Protein AF-A0A3D3EMI1-F1 (afdb_monomer_lite)

Sequence (62 aa):
MIFGIGLIGSITSTITSYFLKLDNKSYKEENIELIKKKLDDISNLSDHDIDEICKVLKSLNK

Secondary structure (DSSP, 8-state):
--HHHHHHHHHHHHHHHHHHHHHT--HHHHHHHHHHHHHTTGGG--HHHHHHHHHHHHHHT-

Radius of gyration: 20.18 Å; chains: 1; bounding box: 52×22×44 Å

Structure (mmCIF, N/CA/C/O backbone):
data_AF-A0A3D3EMI1-F1
#
_entry.id   AF-A0A3D3EMI1-F1
#
loop_
_atom_site.group_PDB
_atom_site.id
_atom_site.type_symbol
_atom_site.label_atom_id
_atom_site.label_alt_id
_atom_site.label_comp_id
_atom_site.label_asym_id
_atom_site.label_entity_id
_atom_site.label_seq_id
_atom_site.pdbx_PDB_ins_code
_atom_site.Cartn_x
_atom_site.Cartn_y
_atom_site.Cartn_z
_atom_site.occupancy
_atom_site.B_iso_or_equiv
_atom_site.auth_seq_id
_atom_site.auth_comp_id
_atom_site.auth_asym_id
_atom_site.auth_atom_id
_atom_site.pdbx_PDB_model_num
ATOM 1 N N . MET A 1 1 ? 34.901 -13.629 -34.239 1.00 58.03 1 MET A N 1
ATOM 2 C CA . MET A 1 1 ? 33.508 -14.060 -33.967 1.00 58.03 1 MET A CA 1
ATOM 3 C C . MET A 1 1 ? 33.129 -13.922 -32.482 1.00 58.03 1 MET A C 1
ATOM 5 O O . MET A 1 1 ? 32.340 -14.701 -31.978 1.00 58.03 1 MET A O 1
ATOM 9 N N . ILE A 1 2 ? 33.683 -12.940 -31.761 1.00 59.88 2 ILE A N 1
ATOM 10 C CA . ILE A 1 2 ? 33.498 -12.802 -30.300 1.00 59.88 2 ILE A CA 1
ATOM 11 C C . ILE A 1 2 ? 32.448 -11.718 -29.988 1.00 59.88 2 ILE A C 1
ATOM 13 O O . ILE A 1 2 ? 31.660 -11.852 -29.060 1.00 59.88 2 ILE A O 1
ATOM 17 N N . PHE A 1 3 ? 32.350 -10.693 -30.841 1.00 60.19 3 PHE A N 1
ATOM 18 C CA . PHE A 1 3 ? 31.399 -9.590 -30.683 1.00 60.19 3 PHE A CA 1
ATOM 19 C C . PHE A 1 3 ? 29.925 -10.001 -30.854 1.00 60.19 3 PHE A C 1
ATOM 21 O O . PHE A 1 3 ? 29.071 -9.450 -30.172 1.00 60.19 3 PHE A O 1
ATOM 28 N N . GLY A 1 4 ? 29.619 -10.992 -31.703 1.00 60.47 4 GLY A N 1
ATOM 29 C CA . GLY A 1 4 ? 28.238 -11.436 -31.954 1.00 60.47 4 GLY A CA 1
ATOM 30 C C . GLY A 1 4 ? 27.606 -12.204 -30.788 1.00 60.47 4 GLY A C 1
ATOM 31 O O . GLY A 1 4 ? 26.444 -11.988 -30.469 1.00 60.47 4 GLY A O 1
ATOM 32 N N . ILE A 1 5 ? 28.383 -13.047 -30.102 1.00 68.12 5 ILE A N 1
ATOM 33 C CA . ILE A 1 5 ? 27.916 -13.797 -28.923 1.00 68.12 5 ILE A CA 1
ATOM 34 C C . ILE A 1 5 ? 27.863 -12.922 -27.662 1.00 68.12 5 ILE A C 1
ATOM 36 O O . ILE A 1 5 ? 26.959 -13.085 -26.846 1.00 68.12 5 ILE A O 1
ATOM 40 N N . GLY A 1 6 ? 28.776 -11.950 -27.532 1.00 61.31 6 GLY A N 1
ATOM 41 C CA . GLY A 1 6 ? 28.765 -10.985 -26.430 1.00 61.31 6 GLY A CA 1
ATOM 42 C C . GLY A 1 6 ? 27.558 -10.048 -26.483 1.00 61.31 6 GLY A C 1
ATOM 43 O O . GLY A 1 6 ? 26.877 -9.877 -25.477 1.00 61.31 6 GLY A O 1
ATOM 44 N N . LEU A 1 7 ? 27.237 -9.506 -27.665 1.00 65.50 7 LEU A N 1
ATOM 45 C CA . LEU A 1 7 ? 26.076 -8.628 -27.853 1.00 65.50 7 LEU A CA 1
ATOM 46 C C . LEU A 1 7 ? 24.754 -9.341 -27.558 1.00 65.50 7 LEU A C 1
ATOM 48 O O . LEU A 1 7 ? 23.928 -8.795 -26.833 1.00 65.50 7 LEU A O 1
ATOM 52 N N . ILE A 1 8 ? 24.569 -10.568 -28.058 1.00 72.81 8 ILE A N 1
ATOM 53 C CA . ILE A 1 8 ? 23.351 -11.346 -27.785 1.00 72.81 8 ILE A CA 1
ATOM 54 C C . ILE A 1 8 ? 23.231 -11.643 -26.284 1.00 72.81 8 ILE A C 1
ATOM 56 O O . ILE A 1 8 ? 22.171 -11.418 -25.706 1.00 72.81 8 ILE A O 1
ATOM 60 N N . GLY A 1 9 ? 24.324 -12.045 -25.625 1.00 70.81 9 GLY A N 1
ATOM 61 C CA . GLY A 1 9 ? 24.339 -12.271 -24.177 1.00 70.81 9 GLY A CA 1
ATOM 62 C C . GLY A 1 9 ? 23.989 -11.022 -23.361 1.00 70.81 9 GLY A C 1
ATOM 63 O O . GLY A 1 9 ? 23.224 -11.112 -22.400 1.00 70.81 9 GLY A O 1
ATOM 64 N N . SER A 1 10 ? 24.482 -9.844 -23.757 1.00 77.00 10 SER A N 1
ATOM 65 C CA . SER A 1 10 ? 24.152 -8.576 -23.096 1.00 77.00 10 SER A CA 1
ATOM 66 C C . SER A 1 10 ? 22.683 -8.198 -23.267 1.00 77.00 10 SER A C 1
ATOM 68 O O . SER A 1 10 ? 22.037 -7.855 -22.282 1.00 77.00 10 SER A O 1
ATOM 70 N N . ILE A 1 11 ? 22.133 -8.316 -24.480 1.00 79.88 11 ILE A N 1
ATOM 71 C CA . ILE A 1 11 ? 20.728 -7.983 -24.759 1.00 79.88 11 ILE A CA 1
ATOM 72 C C . ILE A 1 11 ? 19.799 -8.916 -23.971 1.00 79.88 11 ILE A C 1
ATOM 74 O O . ILE A 1 11 ? 18.888 -8.444 -23.290 1.00 79.88 11 ILE A O 1
ATOM 78 N N . THR A 1 12 ? 20.063 -10.227 -23.986 1.00 81.69 12 THR A N 1
ATOM 79 C CA . THR A 1 12 ? 19.296 -11.202 -23.199 1.00 81.69 12 THR A CA 1
ATOM 80 C C . T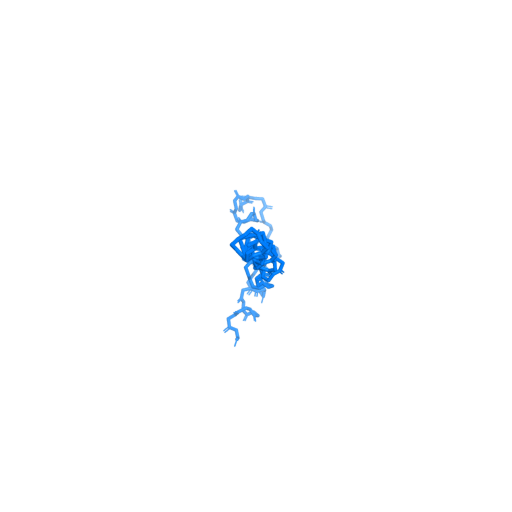HR A 1 12 ? 19.404 -10.922 -21.699 1.00 81.69 12 THR A C 1
ATOM 82 O O . THR A 1 12 ? 18.390 -10.934 -21.010 1.00 81.69 12 THR A O 1
ATOM 85 N N . SER A 1 13 ? 20.595 -10.598 -21.187 1.00 73.88 13 SER A N 1
ATOM 86 C CA . SER A 1 13 ? 20.798 -10.269 -19.768 1.00 73.88 13 SER A CA 1
ATOM 87 C C . SER A 1 13 ? 20.044 -9.003 -19.337 1.00 73.88 13 SER A C 1
ATOM 89 O O . SER A 1 13 ? 19.415 -8.982 -18.275 1.00 73.88 13 SER A O 1
ATOM 91 N N . THR A 1 14 ? 20.035 -7.961 -20.176 1.00 79.94 14 THR A N 1
ATOM 92 C CA . THR A 1 14 ? 19.278 -6.726 -19.921 1.00 79.94 14 THR A CA 1
ATOM 93 C C . THR A 1 14 ? 17.773 -6.977 -19.905 1.00 79.94 14 THR A C 1
ATOM 95 O O . THR A 1 14 ? 17.090 -6.490 -19.005 1.00 79.94 14 THR A O 1
ATOM 98 N N . ILE A 1 15 ? 17.256 -7.766 -20.850 1.00 78.62 15 ILE A N 1
ATOM 99 C CA . ILE A 1 15 ? 15.834 -8.127 -20.904 1.00 78.62 15 ILE A CA 1
ATOM 100 C C . ILE A 1 15 ? 15.452 -8.940 -19.662 1.00 78.62 15 ILE A C 1
ATOM 102 O O . ILE A 1 15 ? 14.519 -8.567 -18.954 1.00 78.62 15 ILE A O 1
ATOM 106 N N . THR A 1 16 ? 16.209 -9.989 -19.333 1.00 79.00 16 THR A N 1
ATOM 107 C CA . THR A 1 16 ? 15.966 -10.811 -18.137 1.00 79.00 16 THR A CA 1
ATOM 108 C C . THR A 1 16 ? 16.020 -9.980 -16.852 1.00 79.00 16 THR A C 1
ATOM 110 O O . THR A 1 16 ? 15.164 -10.143 -15.987 1.00 79.00 16 THR A O 1
ATOM 113 N N . SER A 1 17 ? 16.959 -9.034 -16.734 1.00 73.94 17 SER A N 1
ATOM 114 C CA . SER A 1 17 ? 17.031 -8.112 -15.586 1.00 73.94 17 SER A CA 1
ATOM 115 C C . SER A 1 17 ? 15.843 -7.153 -15.509 1.00 73.94 17 SER A C 1
ATOM 117 O O . SER A 1 17 ? 15.375 -6.846 -14.414 1.00 73.94 17 SER A O 1
ATOM 119 N N . TYR A 1 18 ? 15.335 -6.678 -16.647 1.00 76.56 18 TYR A N 1
ATOM 120 C CA . TYR A 1 18 ? 14.148 -5.826 -16.689 1.00 76.56 18 TYR A CA 1
ATOM 121 C C . TYR A 1 18 ? 12.897 -6.579 -16.218 1.00 76.56 18 TYR A C 1
ATOM 123 O O . TYR A 1 18 ? 12.149 -6.061 -15.392 1.00 76.56 18 TYR A O 1
ATOM 131 N N . PHE A 1 19 ? 12.710 -7.822 -16.672 1.00 73.12 19 PHE A N 1
ATOM 132 C CA . PHE A 1 19 ? 11.599 -8.668 -16.231 1.00 73.12 19 PHE A CA 1
ATOM 133 C C . PHE A 1 19 ? 11.716 -9.076 -14.760 1.00 73.12 19 PHE A C 1
ATOM 135 O O . PHE A 1 19 ? 10.732 -8.975 -14.036 1.00 73.12 19 PHE A O 1
ATOM 142 N N . LEU A 1 20 ? 12.913 -9.430 -14.280 1.00 67.25 20 LEU A N 1
ATOM 143 C CA . LEU A 1 20 ? 13.149 -9.660 -12.851 1.00 67.25 20 LEU A CA 1
ATOM 144 C C . LEU A 1 20 ? 12.819 -8.419 -12.022 1.00 67.25 20 LEU A C 1
ATOM 146 O O . LEU A 1 20 ? 12.233 -8.543 -10.957 1.00 67.25 20 LEU A O 1
ATOM 150 N N . LYS A 1 21 ? 13.143 -7.214 -12.498 1.00 64.25 21 LYS A N 1
ATOM 151 C CA . LYS A 1 21 ? 12.775 -5.970 -11.810 1.00 64.25 21 LYS A CA 1
ATOM 152 C C . LYS A 1 21 ? 11.259 -5.728 -11.798 1.00 64.25 21 LYS A C 1
ATOM 154 O O . LYS A 1 21 ? 10.759 -5.164 -10.832 1.00 64.25 21 LYS A O 1
ATOM 159 N N . LEU A 1 22 ? 10.548 -6.154 -12.843 1.00 61.97 22 LEU A N 1
ATOM 160 C CA . LEU A 1 22 ? 9.085 -6.110 -12.910 1.00 61.97 22 LEU A CA 1
ATOM 161 C C . LEU A 1 22 ? 8.436 -7.084 -11.915 1.00 61.97 22 LEU A C 1
ATOM 163 O O . LEU A 1 22 ? 7.445 -6.735 -11.285 1.00 61.97 22 LEU A O 1
ATOM 167 N N . ASP A 1 23 ? 9.015 -8.276 -11.765 1.00 60.44 23 ASP A N 1
ATOM 168 C CA . ASP A 1 23 ? 8.581 -9.309 -10.813 1.00 60.44 23 ASP A CA 1
ATOM 169 C C . ASP A 1 23 ? 8.948 -8.937 -9.363 1.00 60.44 23 ASP A C 1
ATOM 171 O O . ASP A 1 23 ? 8.215 -9.211 -8.422 1.00 60.44 23 ASP A O 1
ATOM 175 N N . ASN A 1 24 ? 10.041 -8.183 -9.191 1.00 57.75 24 ASN A N 1
ATOM 176 C CA . ASN A 1 24 ? 10.430 -7.524 -7.941 1.00 57.75 24 ASN A CA 1
ATOM 177 C C . ASN A 1 24 ? 9.702 -6.188 -7.723 1.00 57.75 24 ASN A C 1
ATOM 179 O O . ASN A 1 24 ? 10.210 -5.328 -6.993 1.00 57.75 24 ASN A O 1
ATOM 183 N N . LYS A 1 25 ? 8.522 -5.981 -8.325 1.0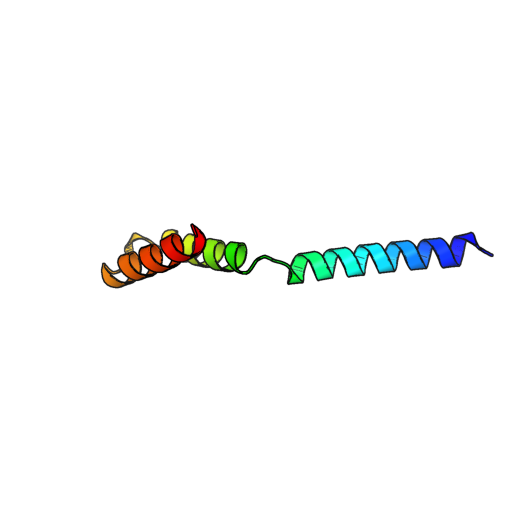0 59.88 25 LYS A N 1
ATOM 184 C CA . LYS A 1 25 ? 7.634 -4.917 -7.859 1.00 59.88 25 LYS A CA 1
ATOM 185 C C . LYS A 1 25 ? 7.356 -5.221 -6.398 1.00 59.88 25 LYS A C 1
ATOM 187 O O . LYS A 1 25 ? 6.793 -6.260 -6.063 1.00 59.88 25 LYS A O 1
ATOM 192 N N . SER A 1 26 ? 7.883 -4.373 -5.521 1.00 71.62 26 SER A N 1
ATOM 193 C CA . SER A 1 26 ? 7.877 -4.664 -4.095 1.00 71.62 26 SER A CA 1
ATOM 194 C C . SER A 1 26 ? 6.432 -4.911 -3.676 1.00 71.62 26 SER A C 1
ATOM 196 O O . SER A 1 26 ? 5.553 -4.148 -4.072 1.00 71.62 26 SER A O 1
ATOM 198 N N . TYR A 1 27 ? 6.175 -5.923 -2.846 1.00 71.44 27 TYR A N 1
ATOM 199 C CA . TYR A 1 27 ? 4.863 -6.130 -2.218 1.00 71.44 27 TYR A CA 1
ATOM 200 C C . TYR A 1 27 ? 4.269 -4.803 -1.700 1.00 71.44 27 TYR A C 1
ATOM 202 O O . TYR A 1 27 ? 3.072 -4.547 -1.801 1.00 71.44 27 TYR A O 1
ATOM 210 N N . LYS A 1 28 ? 5.131 -3.891 -1.231 1.00 76.69 28 LYS A N 1
ATOM 211 C CA . LYS A 1 28 ? 4.775 -2.524 -0.844 1.00 76.69 28 LYS A CA 1
ATOM 212 C C . LYS A 1 28 ? 4.219 -1.668 -1.993 1.00 76.69 28 LYS A C 1
ATOM 214 O O . LYS A 1 28 ? 3.228 -0.978 -1.789 1.00 76.69 28 LYS A O 1
ATOM 219 N N . GLU A 1 29 ? 4.827 -1.690 -3.176 1.00 82.44 29 GLU A N 1
ATOM 220 C CA . GLU A 1 29 ? 4.349 -0.956 -4.359 1.00 82.44 29 GLU A CA 1
ATOM 221 C C . GLU A 1 29 ? 3.008 -1.485 -4.867 1.00 82.44 29 GLU A C 1
ATOM 223 O O . GLU A 1 29 ? 2.135 -0.685 -5.196 1.00 82.44 29 GLU A O 1
ATOM 228 N N . GLU A 1 30 ? 2.814 -2.805 -4.886 1.00 83.44 30 GLU A N 1
ATOM 229 C CA . GLU A 1 30 ? 1.540 -3.411 -5.290 1.00 83.44 30 GLU A CA 1
ATOM 230 C C . GLU A 1 30 ? 0.402 -3.020 -4.336 1.00 83.44 30 GLU A C 1
ATOM 232 O O . GLU A 1 30 ? -0.654 -2.559 -4.774 1.00 83.44 30 GLU A O 1
ATOM 237 N N . ASN A 1 31 ? 0.643 -3.102 -3.023 1.00 84.19 31 ASN A N 1
ATOM 238 C CA . ASN A 1 31 ? -0.335 -2.677 -2.021 1.00 84.19 31 ASN A CA 1
ATOM 239 C C . ASN A 1 31 ? -0.631 -1.171 -2.103 1.00 84.19 31 ASN A C 1
ATOM 241 O O . ASN A 1 31 ? -1.785 -0.764 -1.981 1.00 84.19 31 ASN A O 1
ATOM 245 N N . ILE A 1 32 ? 0.380 -0.331 -2.351 1.00 88.00 32 ILE A N 1
ATOM 246 C CA . ILE A 1 32 ? 0.166 1.110 -2.544 1.00 88.00 32 ILE A CA 1
ATOM 247 C C . ILE A 1 32 ? -0.663 1.386 -3.803 1.00 88.00 32 ILE A C 1
ATOM 249 O O . ILE A 1 32 ? -1.521 2.267 -3.782 1.00 88.00 32 ILE A O 1
ATOM 253 N N . GLU A 1 33 ? -0.450 0.654 -4.894 1.00 88.88 33 GLU A N 1
ATOM 254 C CA . GLU A 1 33 ? -1.227 0.834 -6.123 1.00 88.88 33 GLU A CA 1
ATOM 255 C C . GLU A 1 33 ? -2.685 0.388 -5.966 1.00 88.88 33 GLU A C 1
ATOM 257 O O . GLU A 1 33 ? -3.592 1.067 -6.449 1.00 88.88 33 GLU A O 1
ATOM 262 N N . LEU A 1 34 ? -2.929 -0.694 -5.225 1.00 85.75 34 LEU A N 1
ATOM 263 C CA . LEU A 1 34 ? -4.280 -1.118 -4.852 1.00 85.75 34 LEU A CA 1
ATOM 264 C C . LEU A 1 34 ? -5.000 -0.063 -4.004 1.00 85.75 34 LEU A C 1
ATOM 266 O O . LEU A 1 34 ? -6.166 0.233 -4.258 1.00 85.75 34 LEU A O 1
ATOM 270 N N . ILE A 1 35 ? -4.310 0.539 -3.032 1.00 90.06 35 ILE A N 1
ATOM 271 C CA . ILE A 1 35 ? -4.879 1.610 -2.201 1.00 90.06 35 ILE A CA 1
ATOM 272 C C . ILE A 1 35 ? -5.205 2.840 -3.049 1.00 90.06 35 ILE A C 1
ATOM 274 O O . ILE A 1 35 ? -6.288 3.397 -2.902 1.00 90.06 35 ILE A O 1
ATOM 278 N N . LYS A 1 36 ? -4.320 3.236 -3.974 1.00 90.56 36 LYS A N 1
ATOM 279 C CA . LYS A 1 36 ? -4.583 4.348 -4.904 1.00 90.56 36 LYS A CA 1
ATOM 280 C C . LYS A 1 36 ? -5.861 4.119 -5.710 1.00 90.56 36 LYS A C 1
ATOM 282 O O . LYS A 1 36 ? -6.727 4.981 -5.699 1.00 90.56 36 LYS A O 1
ATOM 287 N N . LYS A 1 37 ? -6.029 2.929 -6.298 1.00 88.75 37 LYS A N 1
ATOM 288 C CA . LYS A 1 37 ? -7.248 2.580 -7.048 1.00 88.75 37 LYS A CA 1
ATOM 289 C C . LYS A 1 37 ? -8.515 2.627 -6.193 1.00 88.75 37 LYS A C 1
ATOM 291 O O . LYS A 1 37 ? -9.560 3.023 -6.687 1.00 88.75 37 LYS A O 1
ATOM 296 N N . LYS A 1 38 ? -8.438 2.224 -4.919 1.00 86.44 38 LYS A N 1
ATOM 297 C CA . LYS A 1 38 ? -9.573 2.345 -3.989 1.00 86.44 38 LYS A CA 1
ATOM 298 C C . LYS A 1 38 ? -9.892 3.804 -3.659 1.00 86.44 38 LYS A C 1
ATOM 300 O O . LYS A 1 38 ? -11.058 4.153 -3.539 1.00 86.44 38 LYS A O 1
ATOM 305 N N . LEU A 1 39 ? -8.870 4.649 -3.525 1.00 89.06 39 LEU A N 1
ATOM 306 C CA . LEU A 1 39 ? -9.035 6.082 -3.272 1.00 89.06 39 LEU A CA 1
ATOM 307 C C . LEU A 1 39 ? -9.552 6.852 -4.496 1.00 89.06 39 LEU A C 1
ATOM 309 O O . LEU A 1 39 ? -10.195 7.881 -4.316 1.00 89.06 39 LEU A O 1
ATOM 313 N N . ASP A 1 40 ? -9.330 6.360 -5.717 1.00 90.69 40 ASP A N 1
ATOM 314 C CA . ASP A 1 40 ? -9.932 6.946 -6.924 1.00 90.69 40 ASP A CA 1
ATOM 315 C C . ASP A 1 40 ? -11.474 6.878 -6.893 1.00 90.69 40 ASP A C 1
ATOM 317 O O . ASP A 1 40 ? -12.135 7.717 -7.501 1.00 90.69 40 ASP A O 1
ATOM 321 N N . ASP A 1 41 ? -12.046 5.931 -6.137 1.00 90.50 41 ASP A N 1
ATOM 322 C CA . ASP A 1 41 ? -13.489 5.793 -5.897 1.00 90.50 41 ASP A CA 1
ATOM 323 C C . ASP A 1 41 ? -13.868 6.054 -4.424 1.00 90.50 41 ASP A C 1
ATOM 325 O O . ASP A 1 41 ? -14.711 5.378 -3.830 1.00 90.50 41 ASP A O 1
ATOM 329 N N . ILE A 1 42 ? -13.222 7.049 -3.801 1.00 87.44 42 ILE A N 1
ATOM 330 C CA . ILE A 1 42 ? -13.386 7.363 -2.369 1.00 87.44 42 ILE A CA 1
ATOM 331 C C . ILE A 1 42 ? -14.840 7.630 -1.956 1.00 87.44 42 ILE A C 1
ATOM 333 O O . ILE A 1 42 ? -15.213 7.355 -0.820 1.00 87.44 42 ILE A O 1
ATOM 337 N N . SER A 1 43 ? -15.673 8.134 -2.870 1.00 88.50 43 SER A N 1
ATOM 338 C CA . SER A 1 43 ? -17.095 8.406 -2.630 1.00 88.50 43 SER A CA 1
ATOM 339 C C . SER A 1 43 ? -17.929 7.158 -2.343 1.00 88.50 43 SER A C 1
ATOM 341 O O . SER A 1 43 ? -18.998 7.284 -1.751 1.00 88.50 43 SER A O 1
ATOM 343 N N . ASN A 1 44 ? -17.455 5.980 -2.755 1.00 91.25 44 ASN A N 1
ATOM 344 C CA . ASN A 1 44 ? -18.131 4.700 -2.548 1.00 91.25 44 ASN A CA 1
ATOM 345 C C . ASN A 1 44 ? -17.490 3.857 -1.434 1.00 91.25 44 ASN A C 1
ATOM 347 O O . ASN A 1 44 ? -17.931 2.732 -1.195 1.00 91.25 44 ASN A O 1
ATOM 351 N N . LEU A 1 45 ? -16.461 4.370 -0.750 1.00 92.38 45 LEU A N 1
ATOM 352 C CA . LEU A 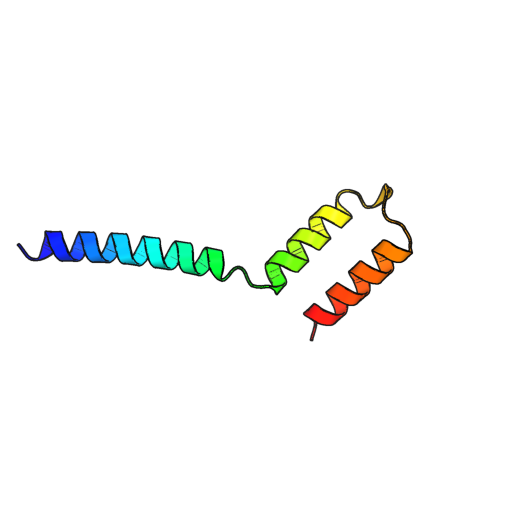1 45 ? -15.838 3.658 0.363 1.00 92.38 45 LEU A CA 1
ATOM 353 C C . LEU A 1 45 ? -16.708 3.751 1.615 1.00 92.38 45 LEU A C 1
ATOM 355 O O . LEU A 1 45 ? -17.129 4.834 2.022 1.00 92.38 45 LEU A O 1
ATOM 359 N N . SER A 1 46 ? -16.933 2.606 2.254 1.00 92.81 46 SER A N 1
ATOM 360 C CA . SER A 1 46 ? -17.524 2.571 3.588 1.00 92.81 46 SER A CA 1
ATOM 361 C C . SER A 1 46 ? -16.485 2.912 4.659 1.00 92.81 46 SER A C 1
ATOM 363 O O . SER A 1 46 ? -15.279 2.771 4.441 1.00 92.81 46 SER A O 1
ATOM 365 N N . ASP A 1 47 ? -16.944 3.273 5.858 1.00 92.19 47 ASP A N 1
ATOM 366 C CA . ASP A 1 47 ? -16.061 3.481 7.016 1.00 92.19 47 ASP A CA 1
ATOM 367 C C . ASP A 1 47 ? -15.172 2.253 7.287 1.00 92.19 47 ASP A C 1
ATOM 369 O O . ASP A 1 47 ? -13.985 2.380 7.583 1.00 92.19 47 ASP A O 1
ATOM 373 N N . HIS A 1 48 ? -15.717 1.047 7.088 1.00 91.62 48 HIS A N 1
ATOM 374 C CA . HIS A 1 48 ? -14.964 -0.200 7.201 1.00 91.62 48 HIS A CA 1
ATOM 375 C C . HIS A 1 48 ? -13.835 -0.300 6.160 1.00 91.62 48 HIS A C 1
ATOM 377 O O . HIS A 1 48 ? -12.728 -0.733 6.482 1.00 91.62 48 HIS A O 1
ATOM 383 N N . ASP A 1 49 ? -14.077 0.118 4.915 1.00 88.88 49 ASP A N 1
ATOM 384 C CA . ASP A 1 49 ? -13.046 0.103 3.872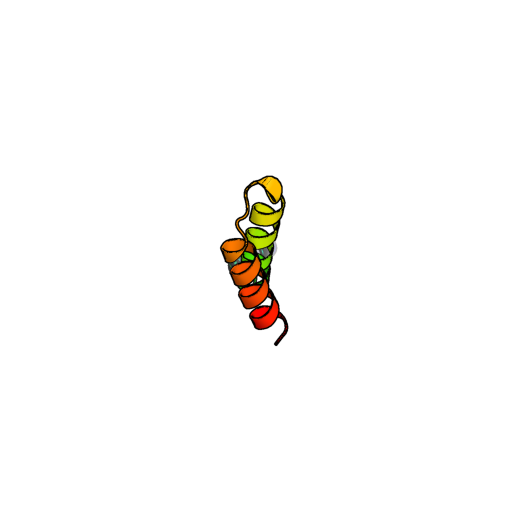 1.00 88.88 49 ASP A CA 1
ATOM 385 C C . ASP A 1 49 ? -11.919 1.095 4.177 1.00 88.88 49 ASP A C 1
ATOM 387 O O . ASP A 1 49 ? -10.743 0.795 3.946 1.00 88.88 49 ASP A O 1
ATOM 391 N N . ILE A 1 50 ? -12.268 2.257 4.732 1.00 92.50 50 ILE A N 1
ATOM 392 C CA . ILE A 1 50 ? -11.314 3.279 5.176 1.0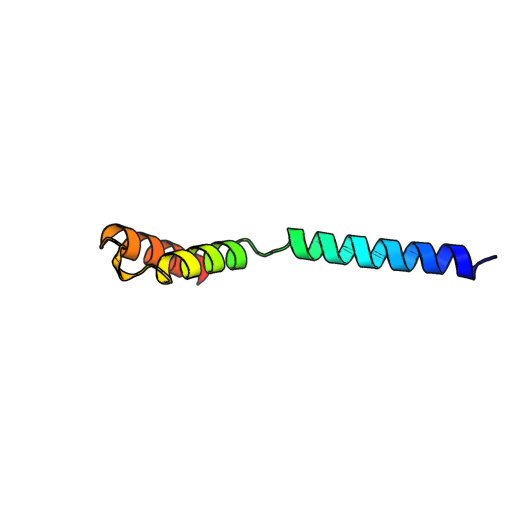0 92.50 50 ILE A CA 1
ATOM 393 C C . ILE A 1 50 ? -10.443 2.738 6.320 1.00 92.50 50 ILE A C 1
ATOM 395 O O . ILE A 1 50 ? -9.216 2.910 6.300 1.00 92.50 50 ILE A O 1
ATOM 399 N N . ASP A 1 51 ? -11.042 2.034 7.281 1.00 94.12 51 ASP A N 1
ATOM 400 C CA . ASP A 1 51 ? -10.327 1.404 8.393 1.00 94.12 51 ASP A CA 1
ATOM 401 C C . ASP A 1 51 ? -9.344 0.328 7.916 1.00 94.12 51 ASP A C 1
ATOM 403 O O . ASP A 1 51 ? -8.192 0.281 8.367 1.00 94.12 51 ASP A O 1
ATOM 407 N N . GLU A 1 52 ? -9.759 -0.517 6.972 1.00 91.31 52 GLU A N 1
ATOM 408 C CA . GLU A 1 52 ? -8.898 -1.539 6.373 1.00 91.31 52 GLU A CA 1
ATOM 409 C C . GLU A 1 52 ? -7.725 -0.915 5.602 1.00 91.31 52 GLU A C 1
ATOM 411 O O . GLU A 1 52 ? -6.574 -1.324 5.788 1.00 91.31 52 GLU A O 1
ATOM 416 N N . ILE A 1 53 ? -7.967 0.140 4.817 1.00 91.56 53 ILE A N 1
ATOM 417 C CA . ILE A 1 53 ? -6.896 0.897 4.146 1.00 91.56 53 ILE A CA 1
ATOM 418 C C . ILE A 1 53 ? -5.903 1.448 5.179 1.00 91.56 53 ILE A C 1
ATOM 420 O O . ILE A 1 53 ? -4.688 1.306 5.012 1.00 91.56 53 ILE A O 1
ATOM 424 N N . CYS A 1 54 ? -6.391 2.015 6.285 1.00 91.31 54 CYS A N 1
ATOM 425 C CA . CYS A 1 54 ? -5.538 2.520 7.360 1.00 91.31 54 CYS A CA 1
ATOM 426 C C . CYS A 1 54 ? -4.689 1.419 8.016 1.00 91.31 54 CYS A C 1
ATOM 428 O O . CYS A 1 54 ? -3.518 1.659 8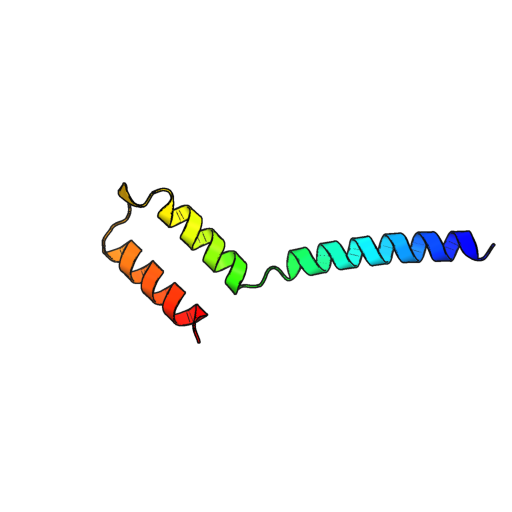.331 1.00 91.31 54 CYS A O 1
ATOM 430 N N . LYS A 1 55 ? -5.235 0.213 8.221 1.00 91.25 55 LYS A N 1
ATOM 431 C CA . LYS A 1 55 ? -4.477 -0.937 8.752 1.00 91.25 55 LYS A CA 1
ATOM 432 C C . LYS A 1 55 ? -3.354 -1.350 7.804 1.00 91.25 55 LYS A C 1
ATOM 434 O O . LYS A 1 55 ? -2.216 -1.510 8.252 1.00 91.25 55 LYS A O 1
ATOM 439 N N . VAL A 1 56 ? -3.647 -1.463 6.508 1.00 88.06 56 VAL A N 1
ATOM 440 C CA . VAL A 1 56 ? -2.645 -1.811 5.488 1.00 88.06 56 VAL A CA 1
ATOM 441 C C . VAL A 1 56 ? -1.546 -0.749 5.441 1.00 88.06 56 VAL A C 1
ATOM 443 O O . VAL A 1 56 ? -0.369 -1.093 5.540 1.00 88.06 56 VAL A O 1
ATOM 446 N N . LEU A 1 57 ? -1.894 0.540 5.412 1.00 88.88 57 LEU A N 1
ATOM 447 C CA . LEU A 1 57 ? -0.912 1.633 5.421 1.00 88.88 57 LEU A CA 1
ATOM 448 C C . LEU A 1 57 ? -0.003 1.600 6.658 1.00 88.88 57 LEU A C 1
ATOM 450 O O . LEU A 1 57 ? 1.214 1.740 6.531 1.00 88.88 57 LEU A O 1
ATOM 454 N N . LYS A 1 58 ? -0.565 1.353 7.849 1.00 90.12 58 LYS A N 1
ATOM 455 C CA . LYS A 1 58 ? 0.215 1.194 9.089 1.00 90.12 58 LYS A CA 1
ATOM 456 C C . LYS A 1 58 ? 1.172 0.003 9.025 1.00 90.12 58 LYS A C 1
ATOM 458 O O . LYS A 1 58 ? 2.272 0.091 9.560 1.00 90.12 58 LYS A O 1
ATOM 463 N N . SER A 1 59 ? 0.776 -1.089 8.370 1.00 85.50 59 SER A N 1
ATOM 464 C CA . SER A 1 59 ? 1.626 -2.275 8.199 1.00 85.50 59 SER A CA 1
ATOM 465 C C . SER A 1 59 ? 2.818 -2.031 7.263 1.00 85.50 59 SER A C 1
ATOM 467 O O . SER A 1 59 ? 3.885 -2.589 7.489 1.00 85.50 59 SER A O 1
ATOM 469 N N . LEU A 1 60 ? 2.664 -1.154 6.261 1.00 82.88 60 LEU A N 1
ATOM 470 C CA . LEU A 1 60 ? 3.706 -0.808 5.282 1.00 82.88 60 LEU A CA 1
ATOM 471 C C . LEU A 1 60 ? 4.685 0.277 5.767 1.00 82.88 60 LEU A C 1
ATOM 473 O O . LEU A 1 60 ? 5.709 0.519 5.116 1.00 82.88 60 LEU A O 1
ATOM 477 N N . ASN A 1 61 ? 4.340 0.965 6.859 1.00 80.56 61 ASN A N 1
ATOM 478 C CA . ASN A 1 61 ? 5.156 1.989 7.519 1.00 80.56 61 ASN A CA 1
ATOM 479 C C . ASN A 1 61 ? 5.941 1.445 8.734 1.00 80.56 61 ASN A C 1
ATOM 481 O O . ASN A 1 61 ? 6.439 2.225 9.545 1.00 80.56 61 ASN A O 1
ATOM 485 N N . LYS A 1 62 ? 6.004 0.118 8.883 1.00 58.72 62 LYS A N 1
ATOM 486 C CA . LYS A 1 62 ? 6.971 -0.583 9.737 1.00 58.72 62 LYS A CA 1
ATOM 487 C C . LYS A 1 62 ? 8.227 -0.911 8.941 1.00 58.72 62 LYS A C 1
ATOM 489 O O . LYS A 1 62 ? 9.295 -0.942 9.584 1.00 58.72 62 LYS A O 1
#

pLDDT: mean 79.56, std 11.5, range [57.75, 94.12]

Foldseek 3Di:
DPVVVVVVVVVVVVVVVVVVVVVPCPPLNVLVVVLVVCVVPVVPDDPVNVVVNVVSVVVSVD